Protein AF-A0A9P4GK03-F1 (afdb_monomer)

Radius of gyration: 22.72 Å; Cα contacts (8 Å, |Δi|>4): 36; chains: 1; bounding box: 38×22×69 Å

Structure (mmCIF, N/CA/C/O backbone):
data_AF-A0A9P4GK03-F1
#
_entry.id   AF-A0A9P4GK03-F1
#
loop_
_atom_site.group_PDB
_atom_site.id
_atom_site.type_symbol
_atom_site.label_atom_id
_atom_site.label_alt_id
_atom_site.label_comp_id
_atom_site.label_asym_id
_atom_site.label_entity_i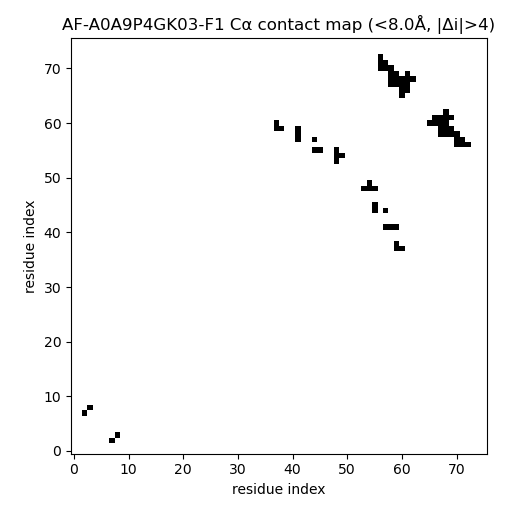d
_atom_site.label_seq_id
_atom_site.pdbx_PDB_ins_code
_atom_site.Cartn_x
_atom_site.Cartn_y
_atom_site.Cartn_z
_atom_site.occupancy
_atom_site.B_iso_or_equiv
_atom_site.auth_seq_id
_atom_site.auth_comp_id
_atom_site.auth_asym_id
_atom_site.auth_atom_id
_atom_site.pdbx_PDB_model_num
ATOM 1 N N . MET A 1 1 ? 13.089 15.560 -36.533 1.00 50.78 1 MET A N 1
ATOM 2 C CA . MET A 1 1 ? 12.250 14.344 -36.583 1.00 50.78 1 MET A CA 1
ATOM 3 C C . MET A 1 1 ? 13.101 13.170 -36.110 1.00 50.78 1 MET A C 1
ATOM 5 O O . MET A 1 1 ? 13.932 12.717 -36.877 1.00 50.78 1 MET A O 1
ATOM 9 N N . ALA A 1 2 ? 12.999 12.767 -34.836 1.00 51.50 2 ALA A N 1
ATOM 10 C CA . ALA A 1 2 ? 13.744 11.616 -34.291 1.00 51.50 2 ALA A CA 1
ATOM 11 C C . ALA A 1 2 ? 13.100 11.049 -33.005 1.00 51.50 2 ALA A C 1
ATOM 13 O O . ALA A 1 2 ? 13.791 10.590 -32.102 1.00 51.50 2 ALA A O 1
ATOM 14 N N . ALA A 1 3 ? 11.768 11.085 -32.900 1.00 57.00 3 ALA A N 1
ATOM 15 C CA . ALA A 1 3 ? 11.054 10.487 -31.766 1.00 57.00 3 ALA A CA 1
ATOM 16 C C . ALA A 1 3 ? 11.094 8.939 -31.769 1.00 57.00 3 ALA A C 1
ATOM 18 O O . ALA A 1 3 ? 10.632 8.316 -30.824 1.00 57.00 3 ALA A O 1
ATOM 19 N N . ASN A 1 4 ? 11.661 8.324 -32.817 1.00 61.03 4 ASN A N 1
ATOM 20 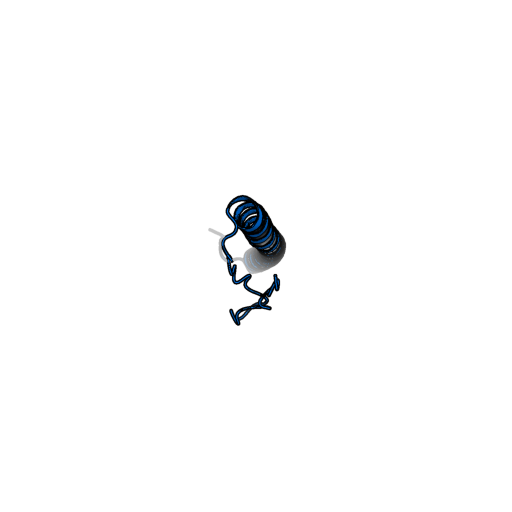C CA . ASN A 1 4 ? 11.512 6.898 -33.119 1.00 61.03 4 ASN A CA 1
ATOM 21 C C . ASN A 1 4 ? 12.853 6.187 -33.389 1.00 61.03 4 ASN A C 1
ATOM 23 O O . ASN A 1 4 ? 12.874 5.191 -34.110 1.00 61.03 4 ASN A O 1
ATOM 27 N N . THR A 1 5 ? 13.988 6.699 -32.898 1.00 74.88 5 THR A N 1
ATOM 28 C CA . THR A 1 5 ? 15.228 5.906 -32.944 1.00 74.88 5 THR A CA 1
ATOM 29 C C . THR A 1 5 ? 15.1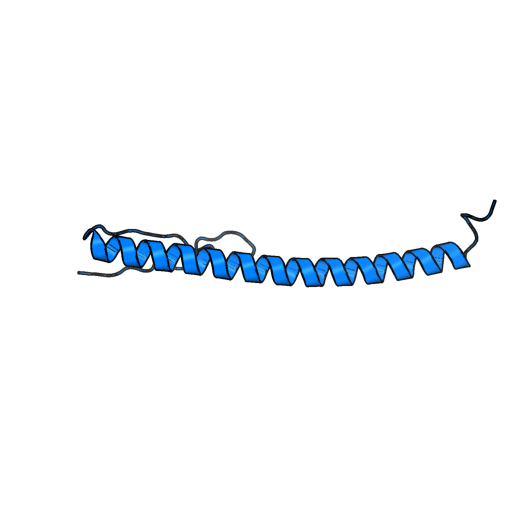81 4.834 -31.845 1.00 74.88 5 THR A C 1
ATOM 31 O O . THR A 1 5 ? 14.709 5.128 -30.743 1.00 74.88 5 THR A O 1
ATOM 34 N N . PRO A 1 6 ? 15.652 3.599 -32.104 1.00 82.56 6 PRO A N 1
ATOM 35 C CA . PRO A 1 6 ? 15.630 2.512 -31.119 1.00 82.56 6 PRO A CA 1
ATOM 36 C C . PRO A 1 6 ? 16.242 2.897 -29.764 1.00 82.56 6 PRO A C 1
ATOM 38 O O . PRO A 1 6 ? 15.678 2.573 -28.722 1.00 82.56 6 PRO A O 1
ATOM 41 N N . ASP A 1 7 ? 17.327 3.674 -29.767 1.00 86.94 7 ASP A N 1
ATOM 42 C CA . ASP A 1 7 ? 17.993 4.135 -28.543 1.00 86.94 7 ASP A CA 1
ATOM 43 C C . ASP A 1 7 ? 17.117 5.065 -27.693 1.00 86.94 7 ASP A C 1
ATOM 45 O O . ASP A 1 7 ? 17.104 4.961 -26.466 1.00 86.94 7 ASP A O 1
ATOM 49 N N . ASN A 1 8 ? 16.332 5.943 -28.327 1.00 87.88 8 ASN A N 1
ATOM 50 C CA . ASN A 1 8 ? 15.415 6.837 -27.616 1.00 87.88 8 ASN A CA 1
ATOM 51 C C . ASN A 1 8 ? 14.263 6.055 -26.968 1.00 87.88 8 ASN A C 1
ATOM 53 O O . ASN A 1 8 ? 13.843 6.394 -25.863 1.00 87.88 8 ASN A O 1
ATOM 57 N N . LEU A 1 9 ? 13.787 4.986 -27.616 1.00 89.38 9 LEU A N 1
ATOM 58 C CA . LEU A 1 9 ? 12.758 4.104 -27.057 1.00 89.38 9 LEU A CA 1
ATOM 59 C C . LEU A 1 9 ? 13.291 3.280 -25.878 1.00 89.38 9 LEU A C 1
ATOM 61 O O . LEU A 1 9 ? 12.605 3.156 -24.867 1.00 89.38 9 LEU A O 1
ATOM 65 N N . LEU A 1 10 ? 14.518 2.761 -25.975 1.00 92.88 10 LEU A N 1
ATOM 66 C CA . LEU A 1 10 ? 15.168 2.037 -24.877 1.00 92.88 10 LEU A CA 1
ATOM 67 C C . LEU A 1 10 ? 15.426 2.948 -23.673 1.00 92.88 10 LEU A C 1
ATOM 69 O O . LEU A 1 10 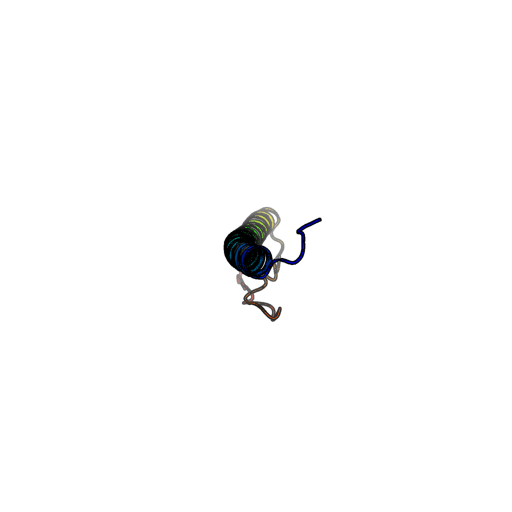? 15.179 2.556 -22.531 1.00 92.88 10 LEU A O 1
ATOM 73 N N . LYS A 1 11 ? 15.868 4.184 -23.927 1.00 92.69 11 LYS A N 1
ATOM 74 C CA . LYS A 1 11 ? 16.043 5.194 -22.883 1.00 92.69 11 LYS A CA 1
ATOM 75 C C . LYS A 1 11 ? 14.718 5.520 -22.193 1.00 92.69 11 LYS A C 1
ATOM 77 O O . LYS A 1 11 ? 14.653 5.460 -20.969 1.00 92.69 11 LYS A O 1
ATOM 82 N N . LEU A 1 12 ? 13.660 5.776 -22.963 1.00 90.62 12 LEU A N 1
ATOM 83 C CA . LEU A 1 12 ? 12.327 6.040 -22.419 1.00 90.62 12 LEU A CA 1
ATOM 84 C C . LEU A 1 12 ? 11.793 4.854 -21.601 1.00 90.62 12 LEU A C 1
ATOM 86 O O . LEU A 1 12 ? 11.219 5.052 -20.535 1.00 90.62 12 LEU A O 1
ATOM 90 N N . ALA A 1 13 ? 11.994 3.619 -22.069 1.00 92.06 13 ALA A N 1
ATOM 91 C CA . ALA A 1 13 ? 11.575 2.422 -21.342 1.00 92.06 13 ALA A CA 1
ATOM 92 C C . ALA A 1 13 ? 12.290 2.291 -19.986 1.00 92.06 13 AL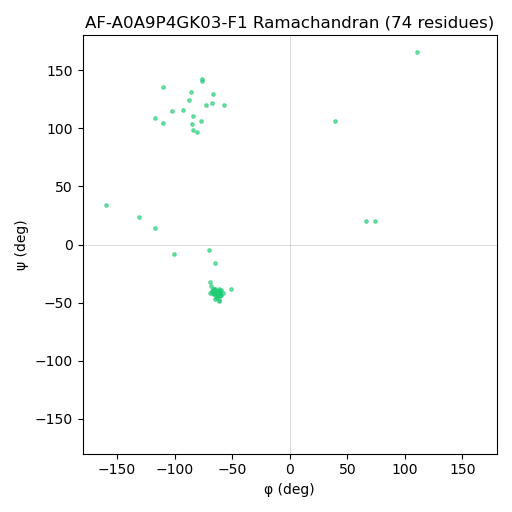A A C 1
ATOM 94 O O . ALA A 1 13 ? 11.658 1.960 -18.983 1.00 92.06 13 ALA A O 1
ATOM 95 N N . SER A 1 14 ? 13.589 2.599 -19.942 1.00 93.75 14 SER A N 1
ATOM 96 C CA . SER A 1 14 ? 14.370 2.633 -18.699 1.00 93.75 14 SER A CA 1
ATOM 97 C C . SER A 1 14 ? 13.868 3.719 -17.740 1.00 93.75 14 SER A C 1
ATOM 99 O O . SER A 1 14 ? 13.630 3.451 -16.563 1.00 93.75 14 SER A O 1
ATOM 101 N N . GLU A 1 15 ? 13.618 4.929 -18.249 1.00 96.12 15 GLU A N 1
ATOM 102 C CA . GLU A 1 15 ? 13.072 6.041 -17.461 1.00 96.12 15 GLU A CA 1
ATOM 103 C C . GLU A 1 15 ? 11.683 5.713 -16.890 1.00 96.12 15 GLU A C 1
ATOM 105 O O . GLU A 1 15 ? 11.439 5.932 -15.704 1.00 96.12 15 GLU A O 1
ATOM 110 N N . LEU A 1 16 ? 10.798 5.110 -17.691 1.00 94.81 16 LEU A N 1
ATOM 111 C CA . LEU A 1 16 ? 9.481 4.647 -17.241 1.00 94.81 16 LEU A CA 1
ATOM 112 C C . LEU A 1 16 ? 9.582 3.550 -16.178 1.00 94.81 16 LEU A C 1
ATO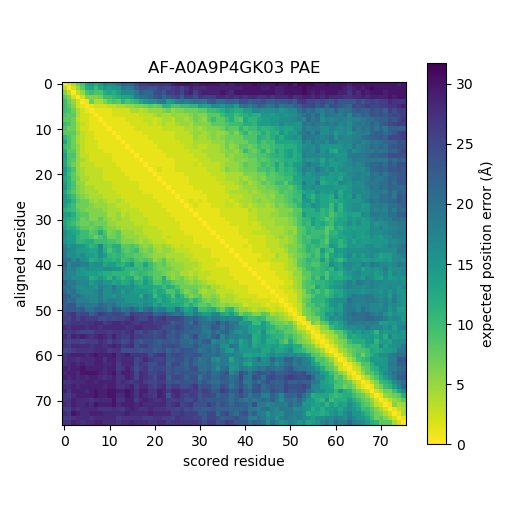M 114 O O . LEU A 1 16 ? 8.824 3.571 -15.210 1.00 94.81 16 LEU A O 1
ATOM 118 N N . SER A 1 17 ? 10.516 2.608 -16.331 1.00 96.19 17 SER A N 1
ATOM 119 C CA . SER A 1 17 ? 10.749 1.558 -15.336 1.00 96.19 17 SER A CA 1
ATOM 120 C C . SER A 1 17 ? 11.198 2.146 -13.997 1.00 96.19 17 SER A C 1
ATOM 122 O O . SER A 1 17 ? 10.695 1.744 -12.947 1.00 96.19 17 SER A O 1
ATOM 124 N N . ASN A 1 18 ? 12.110 3.120 -14.025 1.00 96.00 18 ASN A N 1
ATOM 125 C CA . ASN A 1 18 ? 12.586 3.797 -12.819 1.00 96.00 18 ASN A CA 1
ATOM 126 C C . ASN A 1 18 ? 11.462 4.589 -12.147 1.00 96.00 18 ASN A C 1
ATOM 128 O O . ASN A 1 18 ? 11.231 4.435 -10.948 1.00 96.00 18 ASN A O 1
ATOM 132 N N . LEU A 1 19 ? 10.699 5.358 -12.927 1.00 96.25 19 LEU A N 1
ATOM 133 C CA . LEU A 1 19 ? 9.563 6.115 -12.411 1.00 96.25 19 LEU A CA 1
ATOM 134 C C . LEU A 1 19 ? 8.485 5.194 -11.818 1.00 96.25 19 LEU A C 1
ATOM 136 O O . LEU A 1 19 ? 7.903 5.503 -10.780 1.00 96.25 19 LEU A O 1
ATOM 140 N N . GLY A 1 20 ? 8.246 4.036 -12.439 1.00 95.38 20 GLY A N 1
ATOM 141 C CA . GLY A 1 20 ? 7.346 3.012 -11.912 1.00 95.38 20 GLY A CA 1
ATOM 142 C C . GLY A 1 20 ? 7.799 2.470 -10.553 1.00 95.38 20 GLY A C 1
ATOM 143 O O . GLY A 1 20 ? 6.978 2.319 -9.646 1.00 95.38 20 GLY A O 1
ATOM 144 N N . ALA A 1 21 ? 9.101 2.232 -10.379 1.00 95.50 21 ALA A N 1
ATOM 145 C CA . ALA A 1 21 ? 9.666 1.797 -9.103 1.00 95.50 21 ALA A CA 1
ATOM 146 C C . ALA A 1 21 ? 9.540 2.877 -8.014 1.00 95.50 21 ALA A C 1
ATOM 148 O O . ALA A 1 21 ? 9.152 2.576 -6.882 1.00 95.50 21 ALA A O 1
ATOM 149 N N . GLU A 1 22 ? 9.806 4.140 -8.353 1.00 96.31 22 GLU A N 1
ATOM 150 C CA . GLU A 1 22 ? 9.639 5.270 -7.433 1.00 96.31 22 GLU A CA 1
ATOM 151 C C . GLU A 1 22 ? 8.178 5.447 -7.009 1.00 96.31 22 GLU A C 1
ATOM 153 O O . GLU A 1 22 ? 7.887 5.595 -5.818 1.00 96.31 22 GLU A O 1
ATOM 158 N N . LEU A 1 23 ? 7.243 5.355 -7.958 1.00 93.88 23 LEU A N 1
ATOM 159 C CA . LEU A 1 23 ? 5.813 5.434 -7.679 1.00 93.88 23 LEU A CA 1
ATOM 160 C C . LEU A 1 23 ? 5.360 4.306 -6.744 1.00 93.88 23 LEU A C 1
ATOM 162 O O . LEU A 1 23 ? 4.624 4.563 -5.791 1.00 93.88 23 LEU A O 1
ATOM 166 N N . ALA A 1 24 ? 5.825 3.075 -6.969 1.00 94.56 24 ALA A N 1
ATOM 167 C CA . ALA A 1 24 ? 5.528 1.947 -6.090 1.00 94.56 24 ALA A CA 1
ATOM 168 C C . ALA A 1 24 ? 6.065 2.175 -4.666 1.00 94.56 24 ALA A C 1
ATOM 170 O O . ALA A 1 24 ? 5.364 1.912 -3.686 1.00 94.56 24 ALA A O 1
ATOM 171 N N . ALA A 1 25 ? 7.275 2.727 -4.536 1.00 93.62 25 ALA A N 1
ATOM 172 C CA . ALA A 1 25 ? 7.860 3.057 -3.240 1.00 93.62 25 ALA A CA 1
ATOM 173 C C . ALA A 1 25 ? 7.062 4.146 -2.498 1.00 93.62 25 ALA A C 1
ATOM 175 O O . ALA A 1 25 ? 6.818 4.029 -1.294 1.00 93.62 25 ALA A O 1
ATOM 176 N N . VAL A 1 26 ? 6.621 5.194 -3.202 1.00 95.75 26 VAL A N 1
ATOM 177 C CA . VAL A 1 26 ? 5.757 6.242 -2.632 1.00 95.75 26 VAL A CA 1
ATOM 178 C C . VAL A 1 26 ? 4.387 5.678 -2.252 1.00 95.75 26 VAL A C 1
ATOM 180 O O . VAL A 1 26 ? 3.900 5.959 -1.158 1.00 95.75 26 VAL A O 1
ATOM 183 N N . GLY A 1 27 ? 3.796 4.828 -3.095 1.00 92.69 27 GLY A N 1
ATOM 184 C CA . GLY A 1 27 ? 2.541 4.134 -2.805 1.00 92.69 27 GLY A CA 1
ATOM 185 C C . GLY A 1 27 ? 2.623 3.281 -1.536 1.00 92.69 27 GLY A C 1
ATOM 186 O O . GLY A 1 27 ? 1.724 3.337 -0.699 1.00 92.69 27 GLY A O 1
ATOM 187 N N . GLY A 1 28 ? 3.739 2.573 -1.331 1.00 92.25 28 GLY A N 1
ATOM 188 C CA . GLY A 1 28 ? 3.998 1.828 -0.096 1.00 92.25 28 GLY A CA 1
ATOM 189 C C . GLY A 1 28 ? 4.046 2.726 1.145 1.00 92.25 28 GLY A C 1
ATOM 190 O O . GLY A 1 28 ? 3.435 2.409 2.163 1.00 92.25 28 GLY A O 1
ATOM 191 N N . LYS A 1 29 ? 4.704 3.890 1.057 1.00 93.56 29 LYS A N 1
ATOM 192 C CA . LYS A 1 29 ? 4.727 4.876 2.155 1.00 93.56 29 LYS A CA 1
ATOM 193 C C . LYS A 1 29 ? 3.334 5.429 2.459 1.00 93.56 29 LYS A C 1
ATOM 195 O O . LYS A 1 29 ? 2.984 5.563 3.629 1.00 93.56 29 LYS A O 1
ATOM 200 N N . LEU A 1 30 ? 2.543 5.718 1.427 1.00 90.31 30 LEU A N 1
ATOM 201 C CA . LEU A 1 30 ? 1.171 6.200 1.579 1.00 90.31 30 LEU A CA 1
ATOM 202 C C . LEU A 1 30 ? 0.277 5.155 2.262 1.00 90.31 30 LEU A C 1
ATOM 204 O O . LEU A 1 30 ? -0.462 5.500 3.178 1.00 90.31 30 LEU A O 1
ATOM 208 N N . ALA A 1 31 ? 0.383 3.883 1.872 1.00 86.31 31 ALA A N 1
ATOM 209 C CA . ALA A 1 31 ? -0.358 2.793 2.508 1.00 86.31 31 ALA A CA 1
ATOM 210 C C . ALA A 1 31 ? 0.005 2.633 3.998 1.00 86.31 31 ALA A C 1
ATOM 212 O O . ALA A 1 31 ? -0.878 2.471 4.845 1.00 86.31 31 ALA A O 1
ATOM 213 N N . SER A 1 32 ? 1.292 2.751 4.339 1.00 84.38 32 SER A N 1
ATOM 214 C CA . SER A 1 32 ? 1.751 2.748 5.734 1.00 84.38 32 SER A CA 1
ATOM 215 C C . SER A 1 32 ? 1.208 3.943 6.521 1.00 84.38 32 SER A C 1
ATOM 217 O O . SER A 1 32 ? 0.729 3.774 7.639 1.00 84.38 32 SER A O 1
ATOM 219 N N . ALA A 1 33 ? 1.225 5.146 5.938 1.00 87.50 33 ALA A N 1
ATOM 220 C CA . ALA A 1 33 ? 0.663 6.340 6.569 1.00 87.50 33 ALA A CA 1
ATOM 221 C C . ALA A 1 33 ? -0.857 6.225 6.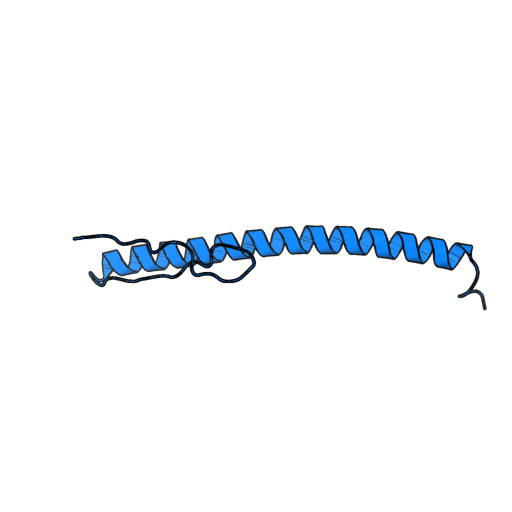788 1.00 87.50 33 ALA A C 1
ATOM 223 O O . ALA A 1 33 ? -1.348 6.602 7.848 1.00 87.50 33 ALA A O 1
ATOM 224 N N . ALA A 1 34 ? -1.592 5.655 5.827 1.00 82.50 34 ALA A N 1
ATOM 225 C CA . ALA A 1 34 ? -3.021 5.381 5.973 1.00 82.50 34 ALA A CA 1
ATOM 226 C C . ALA A 1 34 ? -3.293 4.400 7.124 1.00 82.50 34 ALA A C 1
ATOM 228 O O . ALA A 1 34 ? -4.159 4.658 7.953 1.00 82.50 34 ALA A O 1
ATOM 229 N N . THR A 1 35 ? -2.491 3.338 7.240 1.00 84.31 35 THR A N 1
ATOM 230 C CA . THR A 1 35 ? -2.586 2.383 8.359 1.00 84.31 35 THR A CA 1
ATOM 231 C C . THR A 1 35 ? -2.369 3.067 9.711 1.00 84.31 35 THR A C 1
ATOM 233 O O . THR A 1 35 ? -3.113 2.818 10.656 1.00 84.31 35 THR A O 1
ATOM 236 N N . LEU A 1 36 ? -1.369 3.950 9.810 1.00 82.12 36 LEU A N 1
ATOM 237 C CA . LEU A 1 36 ? -1.111 4.709 11.037 1.00 82.12 36 LEU A CA 1
ATOM 238 C C . LEU A 1 36 ? -2.275 5.647 11.382 1.00 82.12 36 LEU A C 1
ATOM 240 O O . LEU A 1 36 ? -2.650 5.748 12.546 1.00 82.12 36 LEU A O 1
ATOM 244 N N . LEU A 1 37 ? -2.877 6.292 10.381 1.00 82.25 37 LEU A N 1
ATOM 245 C CA . LEU A 1 37 ? -4.036 7.158 10.584 1.00 82.25 37 LEU A CA 1
ATOM 246 C C . LEU A 1 37 ? -5.265 6.373 11.066 1.00 82.25 37 LEU A C 1
ATOM 248 O O . LEU A 1 37 ? -5.966 6.835 11.962 1.00 82.25 37 LEU A O 1
ATOM 252 N N . GLU A 1 38 ? -5.520 5.188 10.504 1.00 81.56 38 GLU A N 1
ATOM 253 C CA . GLU A 1 38 ? -6.610 4.312 10.955 1.00 81.56 38 GLU A CA 1
ATOM 254 C C . GLU A 1 38 ? -6.415 3.865 12.411 1.00 81.56 38 GLU A C 1
ATOM 256 O O . GLU A 1 38 ? -7.368 3.872 13.193 1.00 81.56 38 GLU A O 1
ATOM 261 N N . GLN A 1 39 ? -5.181 3.526 12.799 1.00 79.44 39 GLN A N 1
ATOM 262 C CA . GLN A 1 39 ? -4.854 3.190 14.187 1.00 79.44 39 GLN A CA 1
ATOM 263 C C . GLN A 1 39 ? -5.071 4.379 15.124 1.00 79.44 39 GLN A C 1
ATOM 265 O O . GLN A 1 39 ? -5.671 4.218 16.185 1.00 79.44 39 GLN A O 1
ATOM 270 N N . GLU A 1 40 ? -4.642 5.577 14.729 1.00 80.50 40 GLU A N 1
ATOM 271 C CA . GLU A 1 40 ? -4.824 6.769 15.556 1.00 80.50 40 GLU A CA 1
ATOM 272 C C . GLU A 1 40 ? -6.303 7.144 15.703 1.00 80.50 40 GLU A C 1
ATOM 274 O O . GLU A 1 40 ? -6.763 7.460 16.799 1.00 80.50 40 GLU A O 1
ATOM 279 N N . ALA A 1 41 ? -7.091 7.012 14.634 1.00 76.94 41 ALA A N 1
ATOM 280 C CA . ALA A 1 41 ? -8.537 7.193 14.700 1.00 76.94 41 ALA A CA 1
ATOM 281 C C . ALA A 1 41 ? -9.197 6.203 15.680 1.00 76.94 41 ALA A C 1
ATOM 283 O O . ALA A 1 41 ? -10.090 6.589 16.440 1.00 76.94 41 ALA A O 1
ATOM 284 N N . ALA A 1 42 ? -8.740 4.946 15.712 1.00 75.94 42 ALA A N 1
ATOM 285 C CA . ALA A 1 42 ? -9.209 3.953 16.677 1.00 75.94 42 ALA A CA 1
ATOM 286 C C . ALA A 1 42 ? -8.788 4.282 18.118 1.00 75.94 42 ALA A C 1
ATOM 288 O O . ALA A 1 42 ? -9.601 4.148 19.034 1.00 75.94 42 ALA A O 1
ATOM 289 N N . ASN A 1 43 ? -7.561 4.772 18.321 1.00 79.25 43 ASN A N 1
ATOM 290 C CA . ASN A 1 43 ? -7.079 5.218 19.631 1.00 79.25 43 ASN A CA 1
ATOM 291 C C . ASN A 1 43 ? -7.924 6.379 20.170 1.00 79.25 43 ASN A C 1
ATOM 293 O O . ASN A 1 43 ? -8.399 6.324 21.305 1.00 79.25 43 ASN A O 1
ATOM 297 N N . VAL A 1 44 ? -8.179 7.395 19.339 1.00 81.75 44 VAL A N 1
ATOM 298 C CA . VAL A 1 44 ? -9.009 8.556 19.697 1.00 81.75 44 VAL A CA 1
ATOM 299 C C . VAL A 1 44 ? -10.443 8.134 20.017 1.00 81.75 44 VAL A C 1
ATOM 301 O O . VAL A 1 44 ? -11.041 8.612 20.983 1.00 81.75 44 VAL A O 1
ATOM 304 N N . ALA A 1 45 ? -11.015 7.216 19.239 1.00 76.62 45 ALA A N 1
ATOM 305 C CA . ALA A 1 45 ? -12.345 6.688 19.510 1.00 76.62 45 ALA A CA 1
ATOM 306 C C . ALA A 1 45 ? -12.410 5.909 20.834 1.00 76.62 45 ALA A C 1
ATOM 308 O O . ALA A 1 45 ? -13.371 6.078 21.583 1.00 76.62 45 ALA A O 1
ATOM 309 N N . LEU A 1 46 ? -11.380 5.120 21.161 1.00 74.56 46 LEU A N 1
ATOM 310 C CA . LEU A 1 46 ? -11.265 4.411 22.438 1.00 74.56 46 LEU A CA 1
ATOM 311 C C . LEU A 1 46 ? -11.097 5.372 23.626 1.00 74.56 46 LEU A C 1
ATOM 313 O O . LEU A 1 46 ? -11.629 5.140 24.709 1.00 74.56 46 LEU A O 1
ATOM 317 N N . GLU A 1 47 ? -10.345 6.457 23.463 1.00 78.88 47 GLU A N 1
ATOM 318 C CA . GLU A 1 47 ? -10.209 7.462 24.518 1.00 78.88 47 GLU A CA 1
ATOM 319 C C . GLU A 1 47 ? -11.532 8.205 24.751 1.00 78.88 47 GLU A C 1
ATOM 321 O O . GLU A 1 47 ? -11.962 8.399 25.893 1.00 78.88 47 GLU A O 1
ATOM 326 N N . ASN A 1 48 ? -12.232 8.555 23.672 1.00 74.25 48 ASN A N 1
ATOM 327 C CA . ASN A 1 48 ? -13.554 9.162 23.760 1.00 74.25 48 ASN A CA 1
ATOM 328 C C . ASN A 1 48 ? -14.593 8.199 24.357 1.00 74.25 48 ASN A C 1
ATOM 330 O O . ASN A 1 48 ? -15.400 8.626 25.178 1.00 74.25 48 ASN A O 1
ATOM 334 N N . SER A 1 49 ? -14.547 6.904 24.043 1.00 68.38 49 SER A N 1
ATOM 335 C CA . SER A 1 49 ? -15.459 5.901 24.614 1.00 68.38 49 SER A CA 1
ATOM 336 C C . SER A 1 49 ? -15.333 5.821 26.142 1.00 68.38 49 SER A C 1
ATOM 338 O O . SER A 1 49 ? -16.329 5.911 26.865 1.00 68.38 49 SER A O 1
ATOM 340 N N . LYS A 1 50 ? -14.093 5.812 26.654 1.00 71.69 50 LYS A N 1
ATOM 341 C CA . LYS A 1 50 ? -13.787 5.851 28.095 1.00 71.69 50 LYS A CA 1
ATOM 342 C C . LYS A 1 50 ? -14.309 7.115 28.775 1.00 71.69 50 LYS A C 1
ATOM 344 O O . LYS A 1 50 ? -14.810 7.038 29.893 1.00 71.69 50 LYS A O 1
ATOM 349 N N . ARG A 1 51 ? -14.205 8.275 28.115 1.00 71.00 51 ARG A N 1
ATOM 350 C CA . ARG A 1 51 ? -14.675 9.563 28.661 1.00 71.00 51 ARG A CA 1
ATOM 351 C C . ARG A 1 51 ? -16.196 9.652 28.759 1.00 71.00 51 ARG A C 1
ATOM 353 O O . ARG A 1 51 ? -16.694 10.325 29.656 1.00 71.00 51 ARG A O 1
ATOM 360 N N . TRP A 1 52 ? -16.918 9.005 27.848 1.00 67.25 52 TRP A N 1
ATOM 361 C CA . TRP A 1 52 ? -18.379 9.091 27.768 1.00 67.25 52 TRP A CA 1
ATOM 362 C C . TRP A 1 52 ? -19.089 7.881 28.394 1.00 67.25 52 TRP A C 1
ATOM 364 O O . TRP A 1 52 ? -20.306 7.910 28.549 1.00 67.25 52 TRP A O 1
ATOM 374 N N . GLY A 1 53 ? -18.350 6.835 28.786 1.00 59.22 53 GLY A N 1
ATOM 375 C CA . GLY A 1 53 ? -18.917 5.605 29.350 1.00 59.22 53 GLY A CA 1
ATOM 376 C C . GLY A 1 53 ? 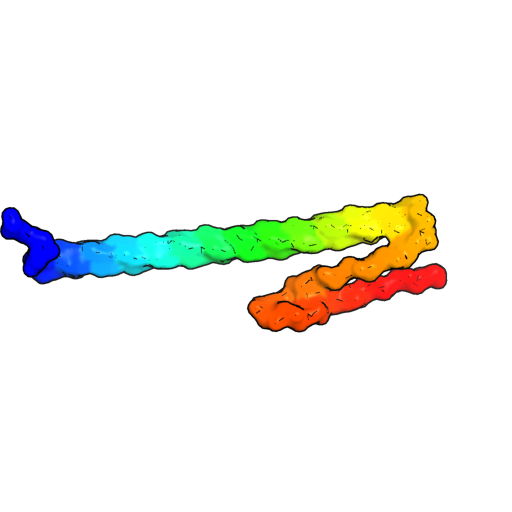-19.753 4.803 28.344 1.00 59.22 53 GLY A C 1
ATOM 377 O O . GLY A 1 53 ? -20.595 4.004 28.750 1.00 59.22 53 GLY A O 1
ATOM 378 N N . VAL A 1 54 ? -19.546 5.043 27.046 1.00 54.09 54 VAL A N 1
ATOM 379 C CA . VAL A 1 54 ? -20.254 4.402 25.931 1.00 54.09 54 VAL A CA 1
ATOM 380 C C . VAL A 1 54 ? -19.279 3.481 25.211 1.00 54.09 54 VAL A C 1
ATOM 382 O O . VAL A 1 54 ? -18.146 3.875 24.961 1.00 54.09 54 VAL A O 1
ATOM 385 N N . ASP A 1 55 ? -19.718 2.271 24.870 1.00 52.59 55 ASP A N 1
ATOM 386 C CA . ASP A 1 55 ? -18.930 1.296 24.111 1.00 52.59 55 ASP A CA 1
ATOM 387 C C . ASP A 1 55 ? -18.817 1.739 22.640 1.00 52.59 55 ASP A C 1
ATOM 389 O O . ASP A 1 55 ? -19.832 1.945 21.971 1.00 52.59 55 ASP A O 1
ATOM 393 N N . VAL A 1 56 ? -17.593 1.950 22.142 1.00 54.31 56 VAL A N 1
ATOM 394 C CA . VAL A 1 56 ? -17.346 2.358 20.748 1.00 54.31 56 VAL A CA 1
ATOM 395 C C . VAL A 1 56 ? -16.547 1.265 20.056 1.00 54.31 56 VAL A C 1
ATOM 397 O O . VAL A 1 56 ? -15.355 1.097 20.311 1.00 54.31 56 VAL A O 1
ATOM 400 N N . GLN A 1 57 ? -17.200 0.549 19.142 1.00 54.47 57 GLN A N 1
ATOM 401 C CA . GLN A 1 57 ? -16.543 -0.398 18.248 1.00 54.47 57 GLN A CA 1
ATOM 402 C C . GLN A 1 57 ? -15.982 0.347 17.034 1.00 54.47 57 GLN A C 1
ATOM 404 O O . GLN A 1 57 ? -16.738 0.815 16.182 1.00 54.47 57 GLN A O 1
ATOM 409 N N . VAL A 1 58 ? -14.654 0.441 16.932 1.00 57.62 58 VAL A N 1
ATOM 410 C CA . VAL A 1 58 ? -13.984 0.900 15.706 1.00 57.62 58 VAL A CA 1
ATOM 411 C C . VAL A 1 58 ? -13.430 -0.301 14.961 1.00 57.62 58 VAL A C 1
ATOM 413 O O . VAL A 1 58 ? -12.526 -0.981 15.441 1.00 57.62 58 VAL A O 1
ATOM 416 N N . ALA A 1 59 ? -13.971 -0.559 13.773 1.00 54.84 59 ALA A N 1
ATOM 417 C CA . ALA A 1 59 ? -13.413 -1.541 12.857 1.00 54.84 59 ALA A CA 1
ATOM 418 C C . ALA A 1 59 ? -12.174 -0.943 12.174 1.00 54.84 59 ALA A C 1
ATOM 420 O O . ALA A 1 59 ? -12.301 -0.089 11.297 1.00 54.84 59 ALA A O 1
ATOM 421 N N . VAL A 1 60 ? -10.983 -1.393 12.572 1.00 55.19 60 VAL A N 1
ATOM 422 C CA . VAL A 1 60 ? -9.729 -1.084 11.871 1.00 55.19 60 VAL A CA 1
ATOM 423 C C . VAL A 1 60 ? -9.550 -2.108 10.756 1.00 55.19 60 VAL A C 1
ATOM 425 O O . VAL A 1 60 ? -9.726 -3.315 10.952 1.00 55.19 60 VAL A O 1
ATOM 428 N N . ARG A 1 61 ? -9.252 -1.653 9.540 1.00 54.56 61 ARG A N 1
ATOM 429 C CA . ARG A 1 61 ? -9.196 -2.533 8.374 1.00 54.56 61 ARG A CA 1
ATOM 430 C C . ARG A 1 61 ? -7.845 -3.254 8.361 1.00 54.56 61 ARG A C 1
ATOM 432 O O . ARG A 1 61 ? -6.852 -2.718 7.884 1.00 54.56 61 ARG A O 1
ATOM 439 N N . ALA A 1 62 ? -7.776 -4.487 8.867 1.00 48.12 62 ALA A N 1
ATOM 440 C CA . ALA A 1 62 ? -6.545 -5.274 8.773 1.00 48.12 62 ALA A CA 1
ATOM 441 C C . ALA A 1 62 ? -6.463 -6.005 7.421 1.00 48.12 62 ALA A C 1
ATOM 443 O O . ALA A 1 62 ? -7.093 -7.039 7.210 1.00 48.12 62 ALA A O 1
ATOM 444 N N . GLY A 1 63 ? -5.628 -5.490 6.517 1.00 50.59 63 GLY A N 1
ATOM 445 C CA . GLY A 1 63 ? -5.116 -6.241 5.368 1.00 50.59 63 GLY A CA 1
ATOM 446 C C . GLY A 1 63 ? -5.627 -5.814 3.980 1.00 50.59 63 GLY A C 1
ATOM 447 O O . GLY A 1 63 ? -6.609 -5.078 3.849 1.00 50.59 63 GLY A O 1
ATOM 448 N N . PRO A 1 64 ? -4.954 -6.289 2.909 1.00 49.84 64 PRO A N 1
ATOM 449 C CA . PRO A 1 64 ? -5.108 -5.772 1.544 1.00 49.84 64 PRO A CA 1
ATOM 450 C C . PRO A 1 64 ? -6.494 -5.983 0.908 1.00 49.84 64 PRO A C 1
ATOM 452 O O . PRO A 1 64 ? -6.820 -5.296 -0.056 1.00 49.84 64 PRO A O 1
ATOM 455 N N . TYR A 1 65 ? -7.336 -6.869 1.454 1.00 55.47 65 TYR A N 1
ATOM 456 C CA . TYR A 1 65 ? -8.637 -7.239 0.869 1.00 55.47 65 TYR A CA 1
ATOM 457 C C . TYR A 1 65 ? -9.867 -6.888 1.719 1.00 55.47 65 TYR A C 1
ATOM 459 O O . TYR A 1 65 ? -10.972 -7.313 1.403 1.00 55.47 65 TYR A O 1
ATOM 467 N N . GLY A 1 66 ? -9.729 -6.048 2.748 1.00 48.84 66 GLY A N 1
ATOM 468 C CA . GLY A 1 66 ? -10.897 -5.442 3.396 1.00 48.84 66 GLY A CA 1
ATOM 469 C C . GLY A 1 66 ? -11.736 -6.337 4.290 1.00 48.84 66 GLY A C 1
ATOM 470 O O . GLY A 1 66 ? -12.880 -5.993 4.582 1.00 48.84 66 GLY A O 1
ATOM 471 N N . THR A 1 67 ? -11.178 -7.444 4.757 1.00 50.75 67 THR A N 1
ATOM 472 C CA . THR A 1 67 ? -11.759 -8.186 5.869 1.00 50.75 67 THR A CA 1
ATOM 473 C C . THR A 1 67 ? -11.649 -7.323 7.135 1.00 50.75 67 THR A C 1
ATOM 475 O O . THR A 1 67 ? -10.561 -6.811 7.408 1.00 50.75 67 THR A O 1
ATOM 478 N N . PRO A 1 68 ? -12.732 -7.110 7.905 1.00 49.81 68 PRO A N 1
ATOM 479 C CA . PRO A 1 68 ? -12.655 -6.375 9.165 1.00 49.81 68 PRO A CA 1
ATOM 480 C C . PRO A 1 68 ? -11.647 -7.060 10.092 1.00 49.81 68 PRO A C 1
ATOM 482 O O . PRO A 1 68 ? -11.782 -8.245 10.399 1.00 49.81 68 PRO A O 1
ATOM 485 N N . GLY A 1 69 ? -10.603 -6.333 10.481 1.00 53.44 69 GLY A N 1
ATOM 486 C CA . GLY A 1 69 ? -9.556 -6.840 11.352 1.00 53.44 69 GLY A CA 1
ATOM 487 C C . GLY A 1 69 ? -9.933 -6.634 12.805 1.00 53.44 69 GLY A C 1
ATOM 488 O O . GLY A 1 69 ? -10.195 -5.5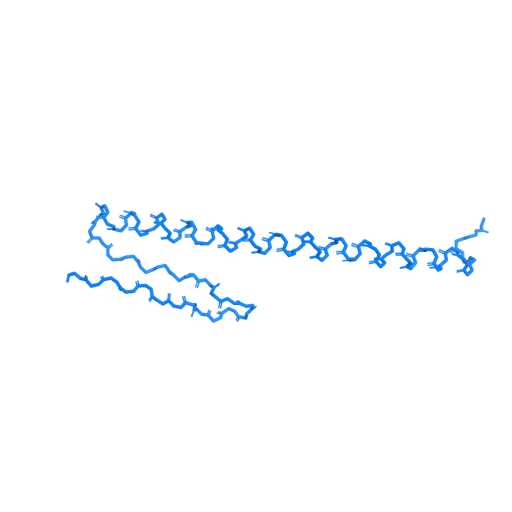04 13.190 1.00 53.44 69 GLY A O 1
ATOM 489 N N . SER A 1 70 ? -9.938 -7.724 13.579 1.00 53.19 70 SER A N 1
ATOM 490 C CA . SER A 1 70 ? -9.939 -7.774 15.053 1.00 53.19 70 SER A CA 1
ATOM 491 C C . SER A 1 70 ? -10.807 -6.734 15.779 1.00 53.19 70 SER A C 1
ATOM 493 O O . SER A 1 70 ? -10.422 -5.581 15.957 1.00 53.19 70 SER A O 1
ATOM 495 N N . PHE A 1 71 ? -11.934 -7.195 16.318 1.00 53.41 71 PHE A N 1
ATOM 496 C CA . PHE A 1 71 ? -12.727 -6.440 17.285 1.00 53.41 71 PHE A CA 1
ATOM 497 C C . PHE A 1 71 ? -11.942 -6.297 18.597 1.00 53.41 71 PHE A C 1
ATOM 499 O O . PHE A 1 71 ? -11.561 -7.300 19.200 1.00 53.41 71 PHE A O 1
ATOM 506 N N . ILE A 1 72 ? -11.699 -5.063 19.044 1.00 51.03 72 ILE A N 1
ATOM 507 C CA . ILE A 1 72 ? -11.220 -4.808 20.407 1.00 51.03 72 ILE A CA 1
ATOM 508 C C . ILE A 1 72 ? -12.455 -4.768 21.310 1.00 51.03 72 ILE A C 1
ATOM 510 O O . ILE A 1 72 ? -13.164 -3.768 21.358 1.00 51.03 72 ILE A O 1
ATOM 514 N N . GLU A 1 73 ? -12.737 -5.879 21.989 1.00 42.47 73 GLU A N 1
ATOM 515 C CA . GLU A 1 73 ? -13.828 -5.993 22.961 1.00 42.47 73 GLU A CA 1
ATOM 516 C C . GLU A 1 73 ? -13.278 -5.671 24.364 1.00 42.47 73 GLU A C 1
ATOM 518 O O . GLU A 1 73 ? -12.408 -6.384 24.870 1.00 42.47 73 GLU A O 1
ATOM 523 N N . VAL A 1 74 ? -13.744 -4.588 24.999 1.00 51.78 74 VAL A N 1
ATOM 524 C CA . VAL A 1 74 ? -13.345 -4.225 26.373 1.00 51.78 74 VAL A CA 1
ATOM 525 C C . VAL A 1 74 ? -14.536 -4.438 27.302 1.00 51.78 74 VAL A C 1
ATOM 527 O O . VAL A 1 74 ? -15.480 -3.657 27.308 1.00 51.78 74 VAL A O 1
ATOM 530 N N . LYS A 1 75 ? -14.503 -5.519 28.091 1.00 44.16 75 LYS A N 1
ATOM 531 C CA . LYS A 1 75 ? -15.548 -5.827 29.080 1.00 44.16 75 LYS A CA 1
ATOM 532 C C . LYS A 1 75 ? -15.418 -4.938 30.323 1.00 44.16 75 LYS A C 1
ATOM 534 O O . LYS A 1 75 ? -14.306 -4.642 30.755 1.00 44.16 75 LYS A O 1
ATOM 539 N N . LYS A 1 76 ? -16.578 -4.547 30.861 1.00 49.53 76 LYS A N 1
ATOM 540 C CA . LYS A 1 76 ? -16.753 -3.803 32.118 1.00 49.53 76 LYS A CA 1
ATOM 541 C C . LYS A 1 76 ? -16.210 -4.561 33.326 1.00 49.53 76 LYS A C 1
ATOM 543 O O . LYS A 1 76 ? -16.415 -5.795 33.371 1.00 49.53 76 LYS A O 1
#

pLDDT: mean 73.6, std 17.65, range [42.47, 96.31]

Secondary structure (DSSP, 8-state):
--TT-HHHHHHHHHHHHHHHHHHHHHHHHHHHHHHHHHHHHHHHHHHHHHHHT------B--STT-PPB-------

Organism: NCBI:txid1168544

Sequence (76 aa):
MAANTPDNLLKLASELSNLGAELAAVGGKLASAATLLEQEAANVALENSKRWGVDVQVAVRAGPYGTPGSFIEVKK

Solvent-accessible surface area (backbone atoms only — not comparable to full-atom values): 4632 Å² total; per-residue (Å²): 141,73,91,77,43,70,65,59,52,53,50,49,51,52,53,51,52,51,50,50,53,52,50,51,54,50,51,51,52,51,52,51,52,50,50,52,50,48,51,49,54,42,51,54,44,49,54,50,19,67,75,69,76,44,92,62,87,60,78,41,72,53,60,100,82,67,50,80,27,72,84,79,82,83,83,132

Mean predicted aligned error: 13.51 Å

Foldseek 3Di:
DPCDDPVNVVVVVVVVVVVVVVVVVVVVVVVVVVLVVLVVVVVVQVVVCVVVVHDDWRFRQPDDPRDRPDTPDDDD